Protein AF-A0A917TH63-F1 (afdb_monomer_lite)

pLDDT: mean 93.44, std 9.26, range [43.22, 98.5]

Sequence (108 aa):
MTQLGSPHTRTDMEHLGFHVCVNDLEEELIHALGTTRVEALLDSQGDLRSFRSFQSQPAWRGREPEAQMWRFLRSSSHRNLRYARLLVEAAVDRNTLPRPLDALLTAV

Secondary structure (DSSP, 8-state):
--------SHHHHHHTT----SS-HHHHHHHHH-HHHHHHHHHHTT-HHHHHHHHHSTTTTTS-HHHHHHHHHTTSHHHHHHHHHHHHHHHHHTT---HHHHHHHH--

Radius of gyration: 16.37 Å; chains: 1; bounding box: 44×28×36 Å

Structure (mmCIF, N/CA/C/O backbone):
data_AF-A0A917TH63-F1
#
_entry.id   AF-A0A917TH63-F1
#
loop_
_atom_site.group_PDB
_atom_site.id
_atom_site.type_symbol
_atom_site.label_atom_id
_atom_site.label_alt_id
_atom_site.label_comp_id
_atom_site.label_asym_id
_atom_site.label_entity_id
_atom_site.label_seq_id
_atom_site.pdbx_PDB_ins_code
_atom_site.Cartn_x
_atom_site.Cartn_y
_atom_site.Cartn_z
_atom_site.occupancy
_atom_site.B_iso_or_equiv
_atom_site.auth_seq_id
_atom_site.auth_comp_id
_atom_site.auth_asym_id
_atom_site.auth_atom_id
_atom_site.pdbx_PDB_model_num
ATOM 1 N N . MET A 1 1 ? 31.815 -8.387 -19.961 1.00 43.22 1 MET A N 1
ATOM 2 C CA . MET A 1 1 ? 30.824 -7.949 -18.957 1.00 43.22 1 MET A CA 1
ATOM 3 C C . MET A 1 1 ? 30.206 -6.673 -19.480 1.00 43.22 1 MET A C 1
ATOM 5 O O . MET A 1 1 ? 30.887 -5.657 -19.508 1.00 43.22 1 MET A O 1
ATOM 9 N N . THR A 1 2 ? 28.992 -6.758 -20.020 1.00 51.94 2 THR A N 1
ATOM 10 C CA . THR A 1 2 ? 28.268 -5.608 -20.568 1.00 51.94 2 THR A CA 1
ATOM 11 C C . THR A 1 2 ? 28.098 -4.591 -19.451 1.00 51.94 2 THR A C 1
ATOM 13 O O . THR A 1 2 ? 27.516 -4.906 -18.415 1.00 51.94 2 THR A O 1
ATOM 16 N N . GLN A 1 3 ? 28.683 -3.409 -19.622 1.00 58.09 3 GLN A N 1
ATOM 17 C CA . GLN A 1 3 ? 28.445 -2.283 -18.738 1.00 58.09 3 GLN A CA 1
ATOM 18 C C . GLN A 1 3 ? 26.944 -2.002 -18.851 1.00 58.09 3 GLN A C 1
ATOM 20 O O . GLN A 1 3 ? 26.493 -1.541 -19.897 1.00 58.09 3 GLN A O 1
ATOM 25 N N . LEU A 1 4 ? 26.157 -2.383 -17.840 1.00 63.47 4 LEU A N 1
ATOM 26 C CA . LEU A 1 4 ? 24.791 -1.888 -17.700 1.00 63.47 4 LEU A CA 1
ATOM 27 C C . LEU A 1 4 ? 24.969 -0.369 -17.668 1.00 63.47 4 LEU A C 1
ATOM 29 O O . LEU A 1 4 ? 25.535 0.153 -16.706 1.00 63.47 4 LEU A O 1
ATOM 33 N N . GLY A 1 5 ? 24.684 0.306 -18.787 1.00 66.69 5 GLY A N 1
ATOM 34 C CA . GLY A 1 5 ? 24.871 1.751 -18.903 1.00 66.69 5 GLY A CA 1
ATOM 35 C C . GLY A 1 5 ? 24.185 2.429 -17.726 1.00 66.69 5 GLY A C 1
ATOM 36 O O . GLY A 1 5 ? 23.197 1.898 -17.238 1.00 66.69 5 GLY A O 1
ATOM 37 N N . SER A 1 6 ? 24.717 3.542 -17.225 1.00 78.19 6 SER A N 1
ATOM 38 C CA . SER A 1 6 ? 24.136 4.237 -16.072 1.00 78.19 6 SER A CA 1
ATOM 39 C C . SER A 1 6 ? 22.702 4.666 -16.405 1.00 78.19 6 SER A C 1
ATOM 41 O O . SER A 1 6 ? 22.543 5.621 -17.166 1.00 78.19 6 SER A O 1
ATOM 43 N N . PRO A 1 7 ? 21.653 3.980 -15.906 1.00 83.94 7 PRO A N 1
ATOM 44 C CA . PRO A 1 7 ? 20.296 4.353 -16.256 1.00 83.94 7 PRO A CA 1
ATOM 45 C C . PRO A 1 7 ? 19.961 5.654 -15.525 1.00 83.94 7 PRO A C 1
ATOM 47 O O . PRO A 1 7 ? 20.248 5.798 -14.334 1.00 83.94 7 PRO A O 1
ATOM 50 N N . HIS A 1 8 ? 19.375 6.613 -16.236 1.00 87.50 8 HIS A N 1
ATOM 51 C CA . HIS A 1 8 ? 19.034 7.922 -15.673 1.00 87.50 8 HIS A CA 1
ATOM 52 C C . HIS A 1 8 ? 17.524 8.096 -15.495 1.00 87.50 8 HIS A C 1
ATOM 54 O O . HIS A 1 8 ? 17.085 8.973 -14.751 1.00 87.50 8 HIS A O 1
ATOM 60 N N . THR A 1 9 ? 16.729 7.244 -16.145 1.00 89.31 9 THR A N 1
ATOM 61 C CA . THR A 1 9 ? 15.268 7.247 -16.078 1.00 89.31 9 THR A CA 1
ATOM 62 C C . THR A 1 9 ? 14.711 5.863 -15.737 1.00 89.31 9 THR A C 1
ATOM 64 O O . THR A 1 9 ? 15.376 4.843 -15.921 1.00 89.31 9 THR A O 1
ATOM 67 N N . ARG A 1 10 ? 13.452 5.809 -15.274 1.00 87.88 10 ARG A N 1
ATOM 68 C CA . ARG A 1 10 ? 12.733 4.533 -15.087 1.00 87.88 10 ARG A CA 1
ATOM 69 C C . ARG A 1 10 ? 12.611 3.759 -16.400 1.00 87.88 10 ARG A C 1
ATOM 71 O O . ARG A 1 10 ? 12.772 2.548 -16.394 1.00 87.88 10 ARG A O 1
ATOM 78 N N . THR A 1 11 ? 12.417 4.456 -17.517 1.00 88.06 11 THR A N 1
ATOM 79 C CA . THR A 1 11 ? 12.391 3.850 -18.853 1.00 88.06 11 THR A CA 1
ATOM 80 C C . THR A 1 11 ? 13.718 3.165 -19.195 1.00 88.06 11 THR A C 1
ATOM 82 O O . THR A 1 11 ? 13.712 2.057 -19.722 1.00 88.06 11 THR A O 1
ATOM 85 N N . ASP A 1 12 ? 14.862 3.768 -18.851 1.00 90.88 12 ASP A N 1
ATOM 86 C CA . ASP A 1 12 ? 16.175 3.136 -19.064 1.00 90.88 12 ASP A CA 1
ATOM 87 C C . ASP A 1 12 ? 16.323 1.863 -18.224 1.00 90.88 12 ASP A C 1
ATOM 89 O O . ASP A 1 12 ? 16.831 0.856 -18.708 1.00 90.88 12 ASP A O 1
ATOM 93 N N . MET A 1 13 ? 15.855 1.897 -16.972 1.00 90.69 13 MET A N 1
ATOM 94 C CA . MET A 1 13 ? 15.853 0.726 -16.091 1.00 90.69 13 MET A CA 1
ATOM 95 C C . MET A 1 13 ? 14.956 -0.390 -16.642 1.00 90.69 13 MET A C 1
ATOM 97 O O . MET A 1 13 ? 15.371 -1.547 -16.650 1.00 90.69 13 MET A O 1
ATOM 101 N N . GLU A 1 14 ? 13.781 -0.046 -17.173 1.00 89.50 14 GLU A N 1
ATOM 102 C CA . GLU A 1 14 ? 12.844 -1.004 -17.770 1.00 89.50 14 GLU A CA 1
ATOM 103 C C . GLU A 1 14 ? 13.440 -1.705 -18.997 1.00 89.50 14 GLU A C 1
ATOM 105 O O . GLU A 1 14 ? 13.314 -2.921 -19.118 1.00 89.50 14 GLU A O 1
ATOM 110 N N . HIS A 1 15 ? 14.173 -0.989 -19.859 1.00 88.12 15 HIS A N 1
ATOM 111 C CA . HIS A 1 15 ? 14.901 -1.600 -20.983 1.00 88.12 15 HIS A CA 1
ATOM 112 C C . HIS A 1 15 ? 16.001 -2.580 -20.545 1.00 88.12 15 HIS A C 1
ATOM 114 O O . HIS A 1 15 ? 16.396 -3.451 -21.318 1.00 88.12 15 HIS A O 1
ATOM 120 N N . LEU A 1 16 ? 16.501 -2.443 -19.315 1.00 90.00 16 LEU A N 1
ATOM 121 C CA . LEU A 1 16 ? 17.474 -3.351 -18.708 1.00 90.00 16 LEU A CA 1
ATOM 122 C C . LEU A 1 16 ? 16.811 -4.492 -17.912 1.00 90.00 16 LEU A C 1
ATOM 124 O O . LEU A 1 16 ? 17.521 -5.273 -17.282 1.00 90.00 16 LEU A O 1
ATOM 128 N N . GLY A 1 17 ? 15.476 -4.593 -17.924 1.00 89.44 17 GLY A N 1
ATOM 129 C CA . GLY A 1 17 ? 14.713 -5.598 -17.175 1.00 89.44 17 GLY A CA 1
ATOM 130 C C . GLY A 1 17 ? 14.497 -5.258 -15.695 1.00 89.44 17 GLY A C 1
ATOM 131 O O . GLY A 1 17 ? 14.079 -6.115 -14.920 1.00 89.44 17 GLY A O 1
ATOM 132 N N . PHE A 1 18 ? 14.784 -4.022 -15.274 1.00 91.44 18 PHE A N 1
ATOM 133 C CA . PHE A 1 18 ? 14.511 -3.551 -13.918 1.00 91.44 18 PHE A CA 1
ATOM 134 C C . PHE A 1 18 ? 13.204 -2.757 -13.876 1.00 91.44 18 PHE A C 1
ATOM 136 O O . PHE A 1 18 ? 13.087 -1.685 -14.468 1.00 91.44 18 PHE A O 1
ATOM 143 N N . HIS A 1 19 ? 12.237 -3.245 -13.104 1.00 93.38 19 HIS A N 1
ATOM 144 C CA . HIS A 1 19 ? 10.943 -2.593 -12.912 1.00 93.38 19 HIS A CA 1
ATOM 145 C C . HIS A 1 19 ? 10.864 -1.966 -11.519 1.00 93.38 19 HIS A C 1
ATOM 147 O O . HIS A 1 19 ? 11.162 -2.614 -10.516 1.00 93.38 19 HIS A O 1
ATOM 153 N N . VAL A 1 20 ? 10.490 -0.687 -11.450 1.00 93.25 20 VAL A N 1
ATOM 154 C CA . VAL A 1 20 ? 10.649 0.135 -10.240 1.00 93.25 20 VAL A CA 1
ATOM 155 C C . VAL A 1 20 ? 9.293 0.650 -9.765 1.00 93.25 20 VAL A C 1
ATOM 157 O O . VAL A 1 20 ? 8.547 1.235 -10.549 1.00 93.25 20 VAL A O 1
ATOM 160 N N . CYS A 1 21 ? 8.996 0.454 -8.478 1.00 94.88 21 CYS A N 1
ATOM 161 C CA . CYS A 1 21 ? 7.823 1.034 -7.815 1.00 94.88 21 CYS A CA 1
ATOM 162 C C . CYS A 1 21 ?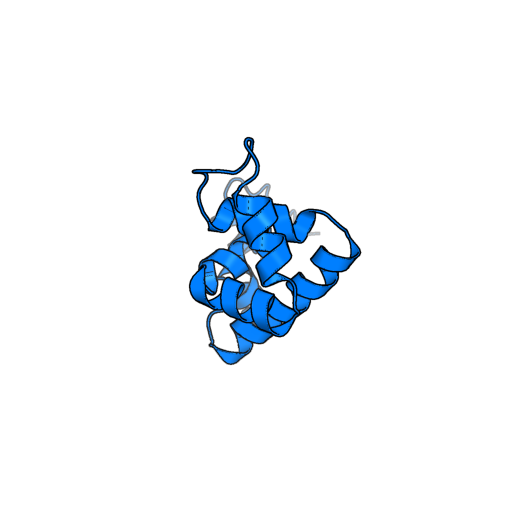 7.989 2.552 -7.632 1.00 94.88 21 CYS A C 1
ATOM 164 O O . CYS A 1 21 ? 9.110 3.070 -7.625 1.00 94.88 21 CYS A O 1
ATOM 166 N N . VAL A 1 22 ? 6.887 3.282 -7.453 1.00 92.44 22 VAL A N 1
ATOM 167 C CA . VAL A 1 22 ? 6.939 4.709 -7.121 1.00 92.44 22 VAL A CA 1
ATOM 168 C C . VAL A 1 22 ? 7.587 4.918 -5.753 1.00 92.44 22 VAL A C 1
ATOM 170 O O . VAL A 1 22 ? 8.638 5.560 -5.710 1.00 92.44 22 VAL A O 1
ATOM 173 N N . ASN A 1 23 ? 7.016 4.343 -4.687 1.00 93.38 23 ASN A N 1
ATOM 174 C CA . ASN A 1 23 ? 7.645 4.289 -3.362 1.00 93.38 23 ASN A CA 1
ATOM 175 C C . ASN A 1 23 ? 8.003 2.850 -2.963 1.00 93.38 23 ASN A C 1
ATOM 177 O O . ASN A 1 23 ? 9.176 2.549 -2.751 1.00 93.38 23 ASN A O 1
ATOM 181 N N . ASP A 1 24 ? 7.015 1.958 -2.880 1.00 95.38 24 ASP A N 1
ATOM 182 C CA . ASP A 1 24 ? 7.192 0.531 -2.591 1.00 95.38 24 ASP A CA 1
ATOM 183 C C . ASP A 1 24 ? 6.036 -0.306 -3.164 1.00 95.38 24 ASP A C 1
ATOM 185 O O . ASP A 1 24 ? 5.078 0.233 -3.718 1.00 95.38 24 ASP A O 1
ATOM 189 N N . LEU A 1 25 ? 6.157 -1.634 -3.086 1.00 95.12 25 LEU A N 1
ATOM 190 C CA . LEU A 1 25 ? 5.177 -2.548 -3.670 1.00 95.12 25 LEU A CA 1
ATOM 191 C C . LEU A 1 25 ? 3.831 -2.482 -2.937 1.00 95.12 25 LEU A C 1
ATOM 193 O O . LEU A 1 25 ? 2.781 -2.588 -3.565 1.00 95.12 25 LEU A O 1
ATOM 197 N N . GLU A 1 26 ? 3.841 -2.322 -1.615 1.00 97.00 26 GLU A N 1
ATOM 198 C CA . GLU A 1 26 ? 2.623 -2.247 -0.816 1.00 97.00 26 GLU A CA 1
ATOM 199 C C . GLU A 1 26 ? 1.773 -1.023 -1.178 1.00 97.00 26 GLU A C 1
ATOM 201 O O . GLU A 1 26 ? 0.551 -1.144 -1.265 1.00 97.00 26 GLU A O 1
ATOM 206 N N . GLU A 1 27 ? 2.387 0.136 -1.427 1.00 97.38 27 GLU A N 1
ATOM 207 C CA . GLU A 1 27 ? 1.667 1.316 -1.914 1.00 97.38 27 GLU A CA 1
ATOM 208 C C . GLU A 1 27 ? 1.074 1.095 -3.312 1.00 97.38 27 GLU A C 1
ATOM 210 O O . GLU A 1 27 ? -0.109 1.366 -3.523 1.00 97.38 27 GLU A O 1
ATOM 215 N N . GLU A 1 28 ? 1.856 0.541 -4.243 1.00 97.88 28 GLU A N 1
ATOM 216 C CA . GLU A 1 28 ? 1.391 0.211 -5.598 1.00 97.88 28 GLU A CA 1
ATOM 217 C C . GLU A 1 28 ? 0.177 -0.733 -5.561 1.00 97.88 28 GLU A C 1
ATOM 219 O O . GLU A 1 28 ? -0.800 -0.546 -6.288 1.00 97.88 28 GLU A O 1
ATOM 224 N N . LEU A 1 29 ? 0.199 -1.727 -4.667 1.00 98.12 29 LEU A N 1
ATOM 225 C CA . LEU A 1 29 ? -0.908 -2.662 -4.472 1.00 98.12 29 LEU A CA 1
ATOM 226 C C . LEU A 1 29 ? -2.140 -1.998 -3.846 1.00 98.12 29 LEU A C 1
ATOM 228 O O . LEU A 1 29 ? -3.262 -2.300 -4.255 1.00 98.12 29 LEU A O 1
ATOM 232 N N . ILE A 1 30 ? -1.963 -1.101 -2.869 1.00 98.06 30 ILE A N 1
ATOM 233 C CA . ILE A 1 30 ? -3.074 -0.329 -2.292 1.00 98.06 30 ILE A CA 1
ATOM 234 C C . ILE A 1 30 ? -3.746 0.510 -3.380 1.00 98.06 30 ILE A C 1
ATOM 236 O O . ILE A 1 30 ? -4.975 0.513 -3.462 1.00 98.06 30 ILE A O 1
ATOM 240 N N . HIS A 1 31 ? -2.956 1.170 -4.229 1.00 97.31 31 HIS A N 1
ATOM 241 C CA . HIS A 1 31 ? -3.473 1.983 -5.323 1.00 97.31 31 HIS A CA 1
ATOM 242 C C . HIS A 1 31 ? -4.211 1.133 -6.367 1.00 97.31 31 HIS A C 1
ATOM 244 O O . HIS A 1 31 ? -5.333 1.456 -6.754 1.00 97.31 31 HIS A O 1
ATOM 250 N N . ALA A 1 32 ? -3.633 -0.002 -6.772 1.00 97.31 32 ALA A N 1
ATOM 251 C CA . ALA A 1 32 ? -4.233 -0.886 -7.769 1.00 97.31 32 ALA A CA 1
ATOM 252 C C . ALA A 1 32 ? -5.543 -1.544 -7.291 1.00 97.31 32 ALA A C 1
ATOM 254 O O . ALA A 1 32 ? -6.476 -1.729 -8.074 1.00 97.31 32 ALA A O 1
ATOM 255 N N . LEU A 1 33 ? -5.635 -1.889 -6.003 1.00 97.88 33 LEU A N 1
ATOM 256 C CA . LEU A 1 33 ? -6.838 -2.479 -5.405 1.00 97.88 33 LEU A CA 1
ATOM 257 C C . LEU A 1 33 ? -7.902 -1.440 -5.039 1.00 97.88 33 LEU A C 1
ATOM 259 O O . LEU A 1 33 ? -9.098 -1.756 -5.015 1.00 97.88 33 LEU A O 1
ATOM 263 N N . GLY A 1 34 ? -7.466 -0.223 -4.722 1.00 97.69 34 GLY A N 1
ATOM 264 C CA . GLY A 1 34 ? -8.297 0.847 -4.201 1.00 97.69 34 GLY A CA 1
ATOM 265 C C . GLY A 1 34 ? -8.709 0.648 -2.739 1.00 97.69 34 GLY A C 1
ATOM 266 O O . GLY A 1 34 ? -8.800 -0.459 -2.196 1.00 97.69 34 GLY A O 1
ATOM 267 N N . THR A 1 35 ? -9.033 1.767 -2.098 1.00 97.75 35 THR A N 1
ATOM 268 C CA . THR A 1 35 ? -9.326 1.862 -0.660 1.00 97.75 35 THR A CA 1
ATOM 269 C C . THR A 1 35 ? -10.435 0.915 -0.202 1.00 97.75 35 THR A C 1
ATOM 271 O O . THR A 1 35 ? -10.262 0.189 0.773 1.00 97.75 35 THR A O 1
ATOM 274 N N . THR A 1 36 ? -11.553 0.837 -0.929 1.00 97.62 36 THR A N 1
ATOM 275 C CA . THR A 1 36 ? -12.691 -0.030 -0.579 1.00 97.62 36 THR A CA 1
ATOM 276 C C . THR A 1 36 ? -12.294 -1.502 -0.455 1.00 97.62 36 THR A C 1
ATOM 278 O O . THR A 1 36 ? -12.772 -2.206 0.435 1.00 97.62 36 THR A O 1
ATOM 281 N N . ARG A 1 37 ? -11.412 -1.991 -1.334 1.00 97.81 37 ARG A N 1
ATOM 282 C CA . ARG A 1 37 ? -10.982 -3.393 -1.310 1.00 97.81 37 ARG A CA 1
ATOM 283 C C . ARG A 1 37 ? -10.033 -3.658 -0.154 1.00 97.81 37 ARG A C 1
ATOM 285 O O . ARG A 1 37 ? -10.169 -4.680 0.516 1.00 97.81 37 ARG A O 1
ATOM 292 N N . VAL A 1 38 ? -9.111 -2.734 0.094 1.00 98.31 38 VAL A N 1
ATOM 293 C CA . VAL A 1 38 ? -8.193 -2.825 1.230 1.00 98.31 38 VAL A CA 1
ATOM 294 C C . VAL A 1 38 ? -8.975 -2.788 2.547 1.00 98.31 38 VAL A C 1
ATOM 296 O O . VAL A 1 38 ? -8.687 -3.579 3.437 1.00 98.31 38 VAL A O 1
ATOM 299 N N . GLU A 1 39 ? -10.029 -1.977 2.662 1.00 98.44 39 GLU A N 1
ATOM 300 C CA . GLU A 1 39 ? -10.919 -1.994 3.834 1.00 98.44 39 GLU A CA 1
ATOM 301 C C . GLU A 1 39 ? -11.643 -3.330 4.020 1.00 98.44 39 GLU A C 1
ATOM 303 O O . GLU A 1 39 ? -11.720 -3.819 5.145 1.00 98.44 39 GLU A O 1
ATOM 308 N N . ALA A 1 40 ? -12.116 -3.957 2.939 1.00 98.31 40 ALA A N 1
ATOM 309 C CA . ALA A 1 40 ? -12.715 -5.291 3.010 1.00 98.31 40 ALA A CA 1
ATOM 310 C C . ALA A 1 40 ? -11.700 -6.361 3.458 1.00 98.31 40 ALA A C 1
ATOM 312 O O . ALA A 1 40 ? -12.044 -7.256 4.231 1.00 98.31 40 ALA A O 1
ATOM 313 N N . LEU A 1 41 ? -10.437 -6.254 3.027 1.00 98.12 41 LEU A N 1
ATOM 314 C CA . LEU A 1 41 ? -9.362 -7.115 3.527 1.00 98.12 41 LEU A CA 1
ATOM 315 C C . LEU A 1 41 ? -9.126 -6.881 5.021 1.00 98.12 41 LEU A C 1
ATOM 317 O O . LEU A 1 41 ? -9.107 -7.846 5.781 1.00 98.12 41 LEU A O 1
ATOM 321 N N . LEU A 1 42 ? -9.018 -5.621 5.455 1.00 98.25 42 LEU A N 1
ATOM 322 C CA . LEU A 1 42 ? -8.880 -5.271 6.872 1.00 98.25 42 LEU A CA 1
ATOM 323 C C . LEU A 1 42 ? -10.025 -5.849 7.715 1.00 98.25 42 LEU A C 1
ATOM 325 O O . LEU A 1 42 ? -9.783 -6.342 8.815 1.00 98.25 42 LEU A O 1
ATOM 329 N N . ASP A 1 43 ? -11.258 -5.814 7.208 1.00 98.50 43 ASP A N 1
ATOM 330 C CA . ASP A 1 43 ? -12.426 -6.382 7.886 1.00 98.50 43 ASP A CA 1
ATOM 331 C C . ASP A 1 43 ? -12.326 -7.906 8.003 1.00 98.50 43 ASP A C 1
ATOM 333 O O . ASP A 1 43 ? -12.437 -8.453 9.099 1.00 98.50 43 ASP A O 1
ATOM 337 N N . SER A 1 44 ? -11.980 -8.587 6.903 1.00 98.00 44 SER A N 1
ATOM 338 C CA . SER A 1 44 ? -11.800 -10.047 6.879 1.00 98.00 44 SER A CA 1
ATOM 339 C C . SER A 1 44 ? -10.719 -10.549 7.845 1.00 98.00 44 SER A C 1
ATOM 341 O O . SER A 1 44 ? -10.789 -11.678 8.325 1.00 98.00 44 SER A O 1
ATOM 343 N N . GLN A 1 45 ? -9.721 -9.711 8.143 1.00 97.62 45 GLN A N 1
ATOM 344 C CA . GLN A 1 45 ? -8.627 -10.017 9.067 1.00 97.62 45 GLN A CA 1
ATOM 345 C C . GLN A 1 45 ? -8.889 -9.523 10.500 1.00 97.62 45 GLN A C 1
ATOM 347 O O . GLN A 1 45 ? -8.030 -9.683 11.367 1.00 97.62 45 GLN A O 1
ATOM 352 N N . GLY A 1 46 ? -10.045 -8.902 10.763 1.00 97.75 46 GLY A N 1
ATOM 353 C CA . GLY A 1 46 ? -10.403 -8.351 12.074 1.00 97.75 46 GLY A CA 1
ATOM 354 C C . GLY A 1 46 ? -9.672 -7.056 12.453 1.00 97.75 46 GLY A C 1
ATOM 355 O O . GLY A 1 46 ? -9.740 -6.619 13.602 1.00 97.75 46 GLY A O 1
ATOM 356 N N . ASP A 1 47 ? -8.990 -6.411 11.507 1.00 97.94 47 ASP A N 1
ATOM 357 C CA . ASP A 1 47 ? -8.197 -5.201 11.739 1.00 97.94 47 ASP A CA 1
ATOM 358 C C . ASP A 1 47 ? -8.954 -3.901 11.438 1.00 97.94 47 ASP A C 1
ATOM 360 O O . ASP A 1 47 ? -8.457 -2.825 11.783 1.00 97.94 47 ASP A O 1
ATOM 364 N N . LEU A 1 48 ? -10.145 -3.954 10.825 1.00 98.12 48 LEU A N 1
ATOM 365 C CA . LEU A 1 48 ? -10.870 -2.746 10.405 1.00 98.12 48 LEU A CA 1
ATOM 366 C C . LEU A 1 48 ? -11.118 -1.781 11.571 1.00 98.12 48 LEU A C 1
ATOM 368 O O . LEU A 1 48 ? -10.890 -0.579 11.436 1.00 98.12 48 LEU A O 1
ATOM 372 N N . ARG A 1 49 ? -11.511 -2.285 12.749 1.00 98.19 49 ARG A N 1
ATOM 373 C CA . ARG A 1 49 ? -11.698 -1.445 13.946 1.00 98.19 49 ARG A CA 1
ATOM 374 C C . ARG A 1 49 ? -10.404 -0.724 14.332 1.00 98.19 49 ARG A C 1
ATOM 376 O O . ARG A 1 49 ? -10.423 0.482 14.566 1.00 98.19 49 ARG A O 1
ATOM 383 N N . SER A 1 50 ? -9.290 -1.452 14.364 1.00 97.75 50 SER A N 1
ATOM 384 C CA . SER A 1 50 ? -7.967 -0.902 14.672 1.00 97.75 50 SER A CA 1
ATOM 385 C C . SER A 1 50 ? -7.543 0.147 13.646 1.00 97.75 50 SER A C 1
ATOM 387 O O . SER A 1 50 ? -6.989 1.184 14.016 1.00 97.75 50 SER A O 1
ATOM 389 N N . PHE A 1 51 ? -7.854 -0.080 12.368 1.00 98.12 51 PHE A N 1
ATOM 390 C CA . PHE A 1 51 ? -7.625 0.898 11.313 1.00 98.12 51 PHE A CA 1
ATOM 391 C C . PHE A 1 51 ? -8.474 2.161 11.512 1.00 98.12 51 PHE A C 1
ATOM 393 O O . PHE A 1 51 ? -7.924 3.257 11.492 1.00 98.12 51 PHE A O 1
ATOM 400 N N . ARG A 1 52 ? -9.775 2.052 11.820 1.00 98.06 52 ARG A N 1
ATOM 401 C CA . ARG A 1 52 ? -10.621 3.230 12.110 1.00 98.06 52 ARG A CA 1
ATOM 402 C C . ARG A 1 52 ? -10.106 4.035 13.303 1.00 98.06 52 ARG A C 1
ATOM 404 O O . ARG A 1 52 ? -10.057 5.265 13.245 1.00 98.06 52 ARG A O 1
ATOM 411 N N . SER A 1 53 ? -9.658 3.361 14.364 1.00 98.06 53 SER A N 1
ATOM 412 C CA . SER A 1 53 ? -8.998 4.030 15.491 1.00 98.06 53 SER A CA 1
ATOM 413 C C . SER A 1 53 ? -7.733 4.762 15.046 1.00 98.06 53 SER A C 1
ATOM 415 O O . SER A 1 53 ? -7.541 5.914 15.429 1.00 98.06 53 SER A O 1
ATOM 417 N N . PHE A 1 54 ? -6.907 4.145 14.199 1.00 97.94 54 PHE A N 1
ATOM 418 C CA . PHE A 1 54 ? -5.725 4.778 13.618 1.00 97.94 54 PHE A CA 1
ATOM 419 C C . PHE A 1 54 ? -6.071 6.021 12.778 1.00 97.94 54 PHE A C 1
ATOM 421 O O . PHE A 1 54 ? -5.485 7.078 13.001 1.00 97.94 54 PHE A O 1
ATOM 428 N N . GLN A 1 55 ? -7.072 5.948 11.895 1.00 97.62 55 GLN A N 1
ATOM 429 C CA . GLN A 1 55 ? -7.522 7.086 11.078 1.00 97.62 55 GLN A CA 1
ATOM 430 C C . GLN A 1 55 ? -8.002 8.273 11.927 1.00 97.62 55 GLN A C 1
ATOM 432 O O . GLN A 1 55 ? -7.838 9.431 11.545 1.00 97.62 55 GLN A O 1
ATOM 437 N N . SER A 1 56 ? -8.584 8.000 13.098 1.00 97.31 56 SER A N 1
ATOM 438 C CA . SER A 1 56 ? -9.060 9.041 14.015 1.00 97.31 56 SER A CA 1
ATOM 439 C C . SER A 1 56 ? -7.935 9.786 14.747 1.00 97.31 56 SER A C 1
ATOM 441 O O . SER A 1 56 ? -8.183 10.867 15.298 1.00 97.31 56 SER A O 1
ATOM 443 N N . GLN A 1 57 ? -6.707 9.252 14.752 1.00 97.81 57 GLN A N 1
ATOM 444 C CA . GLN A 1 57 ? -5.578 9.842 15.473 1.00 97.81 57 GLN A CA 1
ATOM 445 C C . GLN A 1 57 ? -5.232 11.232 14.918 1.00 97.81 57 GLN A C 1
ATOM 447 O O . GLN A 1 57 ? -5.253 11.419 13.700 1.00 97.81 57 GLN A O 1
ATOM 452 N N . PRO A 1 58 ? -4.855 12.207 15.769 1.00 97.88 58 PRO A N 1
ATOM 453 C CA . PRO A 1 58 ? -4.617 13.587 15.335 1.00 97.88 58 PRO A CA 1
ATOM 454 C C . PRO A 1 58 ? -3.618 13.745 14.180 1.00 97.88 58 PRO A C 1
ATOM 456 O O . PRO A 1 58 ? -3.822 14.587 13.317 1.00 97.88 58 PRO A O 1
ATOM 459 N N . ALA A 1 59 ? -2.567 12.920 14.129 1.00 96.94 59 ALA A N 1
ATOM 460 C CA . ALA A 1 59 ? -1.553 12.990 13.072 1.00 96.94 59 ALA A CA 1
ATOM 461 C C . ALA A 1 59 ? -2.047 12.486 11.699 1.00 96.94 59 ALA A C 1
ATOM 463 O O . ALA A 1 59 ? -1.467 12.834 10.666 1.00 96.94 59 ALA A O 1
ATOM 464 N N . TRP A 1 60 ? -3.098 11.661 11.696 1.00 97.56 60 TRP A N 1
ATOM 465 C CA . TRP A 1 60 ? -3.578 10.932 10.521 1.00 97.56 60 TRP A CA 1
ATOM 466 C C . TRP A 1 60 ? -4.945 11.394 10.037 1.00 97.56 60 TRP A C 1
ATOM 468 O O . TRP A 1 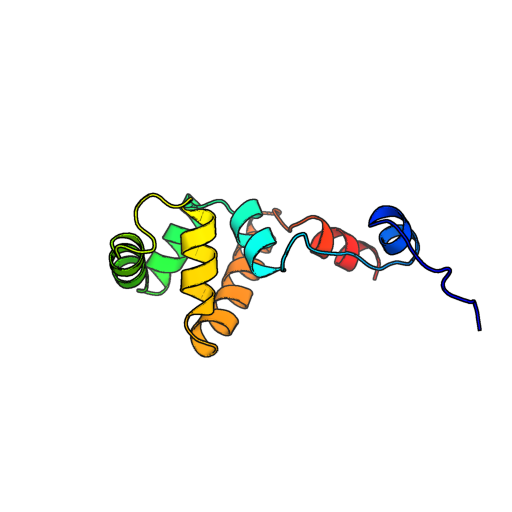60 ? -5.226 11.283 8.846 1.00 97.56 60 TRP A O 1
ATOM 478 N N . ARG A 1 61 ? -5.779 11.952 10.915 1.00 96.94 61 ARG A N 1
ATOM 479 C CA . ARG A 1 61 ? -7.108 12.452 10.560 1.00 96.94 61 ARG A CA 1
ATOM 480 C C . ARG A 1 61 ? -7.025 13.473 9.422 1.00 96.94 61 ARG A C 1
ATOM 482 O O . ARG A 1 61 ? -6.256 14.425 9.497 1.00 96.94 61 ARG A O 1
ATOM 489 N N . GLY A 1 62 ? -7.829 13.272 8.378 1.00 96.00 62 GLY A N 1
ATOM 490 C CA . GLY A 1 62 ? -7.876 14.151 7.202 1.00 96.00 62 GLY A CA 1
ATOM 491 C C . GLY A 1 62 ? 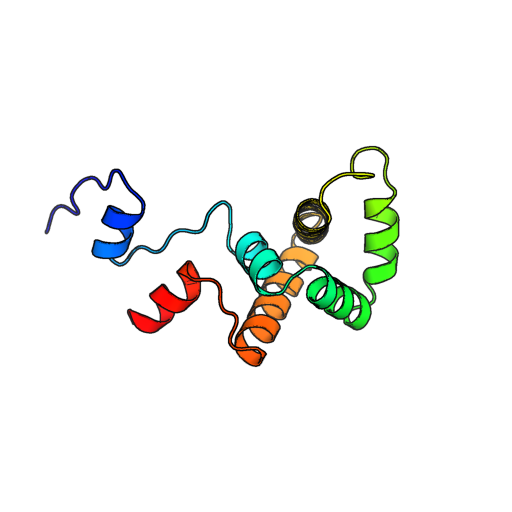-6.753 13.943 6.179 1.00 96.00 62 GLY A C 1
ATOM 492 O O . GLY A 1 62 ? -6.742 14.628 5.165 1.00 96.00 62 GLY A O 1
ATOM 493 N N . ARG A 1 63 ? -5.816 13.013 6.415 1.00 97.38 63 ARG A N 1
ATOM 494 C CA . ARG A 1 63 ? -4.889 12.536 5.374 1.00 97.38 63 ARG A CA 1
ATOM 495 C C . ARG A 1 63 ? -5.623 11.656 4.362 1.00 97.38 63 ARG A C 1
ATOM 497 O O . ARG A 1 63 ? -6.660 11.079 4.691 1.00 97.38 63 ARG A O 1
ATOM 504 N N . GLU A 1 64 ? -5.027 11.501 3.184 1.00 97.12 64 GLU A N 1
ATOM 505 C CA . GLU A 1 64 ? -5.529 10.587 2.160 1.00 97.12 64 GLU A CA 1
ATOM 506 C C . GLU A 1 64 ? -5.677 9.156 2.708 1.00 97.12 64 GLU A C 1
ATOM 508 O O . GLU A 1 64 ? -4.773 8.675 3.410 1.00 97.12 64 GLU A O 1
ATOM 513 N N . PRO A 1 65 ? -6.788 8.454 2.410 1.00 96.62 65 PRO A N 1
ATOM 514 C CA . PRO A 1 65 ? -7.026 7.115 2.941 1.00 96.62 65 PRO A CA 1
ATOM 515 C C . PRO A 1 65 ? -5.928 6.113 2.569 1.00 96.62 65 PRO A C 1
ATOM 517 O O . PRO A 1 65 ? -5.543 5.299 3.405 1.00 96.62 65 PRO A O 1
ATOM 520 N N . GLU A 1 66 ? -5.374 6.202 1.359 1.00 97.06 66 GLU A N 1
ATOM 521 C CA . GLU A 1 66 ? -4.292 5.324 0.888 1.00 97.06 66 GLU A CA 1
ATOM 522 C C . GLU A 1 66 ? -3.020 5.501 1.729 1.00 97.06 66 GLU A C 1
ATOM 524 O O . GLU A 1 66 ? -2.441 4.523 2.202 1.00 97.06 66 GLU A O 1
ATOM 529 N N . ALA A 1 67 ? -2.646 6.747 2.041 1.00 97.38 67 ALA A N 1
ATOM 530 C CA . ALA A 1 67 ? -1.508 7.042 2.911 1.00 97.38 67 ALA A CA 1
ATOM 531 C C . ALA A 1 67 ? -1.729 6.534 4.348 1.00 97.38 67 ALA A C 1
ATOM 533 O O . ALA A 1 67 ? -0.800 6.041 4.998 1.00 97.38 67 ALA A O 1
ATOM 534 N N . GLN A 1 68 ? -2.965 6.625 4.856 1.00 98.19 68 GLN A N 1
ATOM 535 C CA . GLN A 1 68 ? -3.327 6.047 6.152 1.00 98.19 68 GLN A CA 1
ATOM 536 C C . GLN A 1 68 ? -3.217 4.517 6.132 1.00 98.19 68 GLN A C 1
ATOM 538 O O . GLN A 1 68 ? -2.678 3.944 7.081 1.00 98.19 68 GLN A O 1
ATOM 543 N N . MET A 1 69 ? -3.699 3.855 5.074 1.00 98.25 69 MET A N 1
ATOM 544 C CA . MET A 1 69 ? -3.603 2.401 4.903 1.00 98.25 69 MET A CA 1
ATOM 545 C C . MET A 1 69 ? -2.146 1.964 4.866 1.00 98.25 69 MET A C 1
ATOM 547 O O . MET A 1 69 ? -1.735 1.161 5.701 1.00 98.25 69 MET A O 1
ATOM 551 N N . TRP A 1 70 ? -1.346 2.562 3.985 1.00 97.75 70 TRP A N 1
ATOM 552 C CA . TRP A 1 70 ? 0.074 2.259 3.853 1.00 97.75 70 TRP A CA 1
ATOM 553 C C . TRP A 1 70 ? 0.807 2.386 5.194 1.00 97.75 70 TRP A C 1
ATOM 555 O O . TRP A 1 70 ? 1.486 1.455 5.642 1.00 97.75 70 TRP A O 1
ATOM 565 N N . ARG A 1 71 ? 0.591 3.489 5.927 1.00 97.69 71 ARG A N 1
ATOM 566 C CA . ARG A 1 71 ? 1.201 3.650 7.252 1.00 97.69 71 ARG A CA 1
ATOM 567 C C . ARG A 1 71 ? 0.718 2.598 8.245 1.00 97.69 71 ARG A C 1
ATOM 569 O O . ARG A 1 71 ? 1.537 2.096 9.026 1.00 97.69 71 ARG A O 1
ATOM 576 N N . PHE A 1 72 ? -0.586 2.321 8.272 1.00 97.94 72 PHE A N 1
ATOM 577 C CA . PHE A 1 72 ? -1.182 1.356 9.187 1.00 97.94 72 PHE A CA 1
ATOM 578 C C . PHE A 1 72 ? -0.579 -0.031 8.973 1.00 97.94 72 PHE A C 1
ATOM 580 O O . PHE A 1 72 ? -0.110 -0.631 9.941 1.00 97.94 72 PHE A O 1
ATOM 587 N N . LEU A 1 73 ? -0.486 -0.500 7.726 1.00 96.94 73 LEU A N 1
ATOM 588 C CA . LEU A 1 73 ? 0.122 -1.790 7.394 1.00 96.94 73 LEU A CA 1
ATOM 589 C C . LEU A 1 73 ? 1.570 -1.874 7.891 1.00 96.94 73 LEU A C 1
ATOM 591 O O . LEU A 1 73 ? 1.939 -2.832 8.575 1.00 96.94 73 LEU A O 1
ATOM 595 N N . ARG A 1 74 ? 2.342 -0.799 7.699 1.00 95.56 74 ARG A N 1
ATOM 596 C CA . ARG A 1 74 ? 3.745 -0.692 8.130 1.00 95.56 74 ARG A CA 1
ATOM 597 C C . ARG A 1 74 ? 3.947 -0.390 9.618 1.00 95.56 74 ARG A C 1
ATOM 599 O O .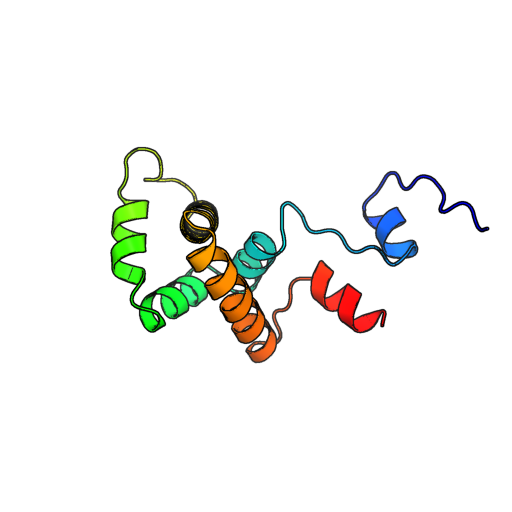 ARG A 1 74 ? 5.077 -0.186 10.059 1.00 95.56 74 ARG A O 1
ATOM 606 N N . SER A 1 75 ? 2.893 -0.340 10.433 1.00 94.56 75 SER A N 1
ATOM 607 C CA . SER A 1 75 ? 3.047 -0.062 11.870 1.00 94.56 75 SER A CA 1
ATOM 608 C C . SER A 1 75 ? 3.521 -1.269 12.697 1.00 94.56 75 SER A C 1
ATOM 610 O O . SER A 1 75 ? 3.819 -1.112 13.877 1.00 94.56 75 SER A O 1
ATOM 612 N N . SER A 1 76 ? 3.653 -2.459 12.096 1.00 94.62 76 SER A N 1
ATOM 613 C CA . SER A 1 76 ? 4.433 -3.576 12.656 1.00 94.62 76 SER A CA 1
ATOM 614 C C . SER A 1 76 ? 4.941 -4.507 11.550 1.00 94.62 76 SER A C 1
ATOM 616 O O . SER A 1 76 ? 4.271 -4.682 10.535 1.00 94.62 76 SER A O 1
ATOM 618 N N . SER A 1 77 ? 6.102 -5.141 11.753 1.00 91.81 77 SER A N 1
ATOM 619 C CA . SER A 1 77 ? 6.690 -6.077 10.778 1.00 91.81 77 SER A CA 1
ATOM 620 C C . SER A 1 77 ? 5.782 -7.277 10.500 1.00 91.81 77 SER A C 1
ATOM 622 O O . SER A 1 77 ? 5.600 -7.658 9.347 1.00 91.81 77 SER A O 1
ATOM 624 N N . HIS A 1 78 ? 5.153 -7.826 11.544 1.00 95.12 78 HIS A N 1
ATOM 625 C CA . HIS A 1 78 ? 4.211 -8.939 11.418 1.00 95.12 78 HIS A CA 1
ATOM 626 C C . HIS A 1 78 ? 2.996 -8.575 10.554 1.00 95.12 78 HIS A C 1
ATOM 628 O O . HIS A 1 78 ? 2.617 -9.336 9.666 1.00 95.12 78 HIS A O 1
ATOM 634 N N . ARG A 1 79 ? 2.403 -7.393 10.777 1.00 95.12 79 ARG A N 1
ATOM 635 C CA . ARG A 1 79 ? 1.276 -6.925 9.963 1.00 95.12 79 ARG A CA 1
ATOM 636 C C . ARG A 1 79 ? 1.717 -6.625 8.535 1.00 95.12 79 ARG A C 1
ATOM 638 O O . ARG A 1 79 ? 0.985 -6.989 7.624 1.00 95.12 79 ARG A O 1
ATOM 645 N N . ASN A 1 80 ? 2.897 -6.034 8.337 1.00 94.50 80 ASN A N 1
ATOM 646 C CA . ASN A 1 80 ? 3.378 -5.738 6.991 1.00 94.50 80 ASN A CA 1
ATOM 647 C C . ASN A 1 80 ? 3.509 -7.015 6.153 1.00 94.50 80 ASN A C 1
ATOM 649 O O . ASN A 1 80 ? 2.917 -7.114 5.086 1.00 94.50 80 ASN A O 1
ATOM 653 N N . LEU A 1 81 ? 4.190 -8.035 6.685 1.00 96.06 81 LEU A N 1
ATOM 654 C CA . LEU A 1 81 ? 4.344 -9.321 5.998 1.00 96.06 81 LEU A CA 1
ATOM 655 C C . LEU A 1 81 ? 2.995 -9.988 5.703 1.00 96.06 81 LEU A C 1
ATOM 657 O O . LEU A 1 81 ? 2.794 -10.514 4.609 1.00 96.06 81 LEU A O 1
ATOM 661 N N . ARG A 1 82 ? 2.054 -9.943 6.658 1.00 96.75 82 ARG A N 1
ATOM 662 C CA . ARG A 1 82 ? 0.706 -10.493 6.464 1.00 96.75 82 ARG A CA 1
ATOM 663 C C . ARG A 1 82 ? -0.026 -9.800 5.316 1.00 96.75 82 ARG A C 1
ATOM 665 O O . ARG A 1 82 ? -0.573 -10.481 4.454 1.00 96.75 82 ARG A O 1
ATOM 672 N N . TYR A 1 83 ? -0.048 -8.470 5.298 1.00 97.81 83 TYR A N 1
ATOM 673 C CA . TYR A 1 83 ? -0.805 -7.740 4.283 1.00 97.81 83 TYR A CA 1
ATOM 674 C C . TYR A 1 83 ? -0.118 -7.673 2.930 1.00 97.81 83 TYR A C 1
ATOM 676 O O . TYR A 1 83 ? -0.832 -7.698 1.939 1.00 97.81 83 TYR A O 1
ATOM 684 N N . ALA A 1 84 ? 1.214 -7.672 2.855 1.00 96.69 84 ALA A N 1
ATOM 685 C CA . ALA A 1 84 ? 1.910 -7.788 1.575 1.00 96.69 84 ALA A CA 1
ATOM 686 C C . ALA A 1 84 ? 1.412 -9.021 0.799 1.00 96.69 84 ALA A C 1
ATOM 688 O O . ALA A 1 84 ? 1.028 -8.913 -0.361 1.00 96.69 84 ALA A O 1
ATOM 689 N N . ARG A 1 85 ? 1.296 -10.173 1.477 1.00 97.38 85 ARG A N 1
ATOM 690 C CA . ARG A 1 85 ? 0.723 -11.391 0.891 1.00 97.38 85 ARG A CA 1
ATOM 691 C C . ARG A 1 85 ? -0.744 -11.216 0.474 1.00 97.38 85 ARG A C 1
ATOM 693 O O . ARG A 1 85 ? -1.076 -11.504 -0.669 1.00 97.38 85 ARG A O 1
ATOM 700 N N . LEU A 1 86 ? -1.607 -10.743 1.377 1.00 98.31 86 LEU A N 1
ATOM 701 C CA . LEU A 1 86 ? -3.049 -10.608 1.111 1.00 98.31 86 LEU A CA 1
ATOM 702 C C . LEU A 1 86 ? -3.357 -9.624 -0.024 1.00 98.31 86 LEU A C 1
ATOM 704 O O . LEU A 1 86 ? -4.286 -9.839 -0.797 1.00 98.31 86 LEU A O 1
ATOM 708 N N . LEU A 1 87 ? -2.589 -8.539 -0.118 1.00 98.38 87 LEU A N 1
ATOM 709 C CA . LEU A 1 87 ? -2.720 -7.557 -1.186 1.00 98.38 87 LEU A CA 1
ATOM 710 C C . LEU A 1 87 ? -2.312 -8.158 -2.536 1.00 98.38 87 LEU A C 1
ATOM 712 O O . LEU A 1 87 ? -3.027 -7.970 -3.515 1.00 98.38 87 LEU A O 1
ATOM 716 N N . VAL A 1 88 ? -1.212 -8.919 -2.590 1.00 98.00 88 VAL A N 1
ATOM 717 C CA . VAL A 1 88 ? -0.809 -9.628 -3.815 1.00 98.00 88 VAL A CA 1
ATOM 718 C C . VAL A 1 88 ? -1.871 -10.644 -4.232 1.00 98.00 88 VAL A C 1
ATOM 720 O O . VAL A 1 88 ? -2.300 -10.614 -5.380 1.00 98.00 88 VAL A O 1
ATOM 723 N N . GLU A 1 89 ? -2.338 -11.497 -3.315 1.00 98.06 89 GLU A N 1
ATOM 724 C CA . GLU A 1 89 ? -3.389 -12.490 -3.597 1.00 98.06 89 GLU A CA 1
ATOM 725 C C . GLU A 1 89 ? -4.652 -11.814 -4.155 1.00 98.06 89 GLU A C 1
ATOM 727 O O . GLU A 1 89 ? -5.129 -12.171 -5.232 1.00 98.06 89 GLU A O 1
ATOM 732 N N . ALA A 1 90 ? -5.129 -10.752 -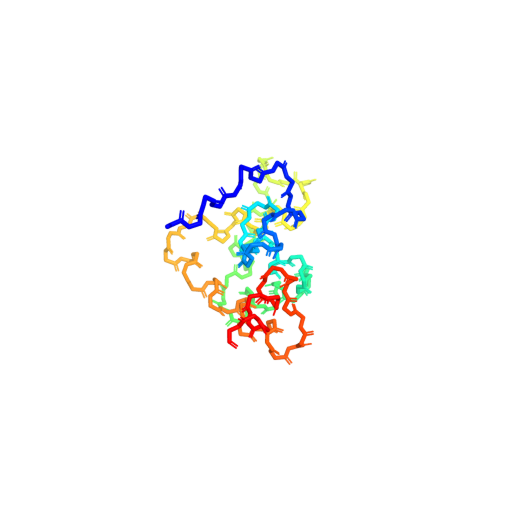3.498 1.00 98.19 90 ALA A N 1
ATOM 733 C CA . ALA A 1 90 ? -6.292 -10.004 -3.964 1.00 98.19 90 ALA A CA 1
ATOM 734 C C . ALA A 1 90 ? -6.076 -9.333 -5.333 1.00 98.19 90 ALA A C 1
ATOM 736 O O . ALA A 1 90 ? -7.024 -9.223 -6.111 1.00 98.19 90 ALA A O 1
ATOM 737 N N . ALA A 1 91 ? -4.861 -8.861 -5.629 1.00 97.88 91 ALA A N 1
ATOM 738 C CA . ALA A 1 91 ? -4.540 -8.226 -6.906 1.00 97.88 91 ALA A CA 1
ATOM 739 C C . ALA A 1 91 ? -4.464 -9.247 -8.050 1.00 97.88 91 ALA A C 1
ATOM 741 O O . ALA A 1 91 ? -4.938 -8.959 -9.150 1.00 97.88 91 ALA A O 1
ATOM 742 N N . VAL A 1 92 ? -3.938 -10.448 -7.784 1.00 97.06 92 VAL A N 1
ATOM 743 C CA . VAL A 1 92 ? -3.937 -11.573 -8.732 1.00 97.06 92 VAL A CA 1
ATOM 744 C C . VAL A 1 92 ? -5.367 -12.003 -9.051 1.00 97.06 92 VAL A C 1
ATOM 746 O O . VAL A 1 92 ? -5.743 -12.025 -10.221 1.00 97.06 92 VAL A O 1
ATOM 749 N N . ASP A 1 93 ? -6.194 -12.250 -8.031 1.00 96.69 93 ASP A N 1
ATOM 750 C CA . ASP A 1 93 ? -7.589 -12.694 -8.202 1.00 96.69 93 ASP A CA 1
ATOM 751 C C . ASP A 1 93 ? -8.427 -11.724 -9.047 1.00 96.69 93 ASP A C 1
ATOM 753 O O . ASP A 1 93 ? -9.417 -12.094 -9.681 1.00 96.69 93 ASP A O 1
ATOM 757 N N . ARG A 1 94 ? -8.045 -10.447 -9.035 1.00 95.38 94 ARG A N 1
ATOM 758 C CA . ARG A 1 94 ? -8.744 -9.355 -9.714 1.00 95.38 94 ARG A CA 1
ATOM 759 C C . ARG A 1 94 ? -8.137 -8.981 -11.055 1.00 95.38 94 ARG A C 1
ATOM 761 O O . ARG A 1 94 ? -8.733 -8.155 -11.745 1.00 95.38 94 ARG A O 1
ATOM 768 N N . ASN A 1 95 ? -6.996 -9.565 -11.415 1.00 95.25 95 ASN A N 1
ATOM 769 C CA . ASN A 1 95 ? -6.197 -9.151 -12.561 1.00 95.25 95 ASN A CA 1
ATOM 770 C C . ASN A 1 95 ? -5.881 -7.640 -12.530 1.00 95.25 95 ASN A C 1
ATOM 772 O O . ASN A 1 95 ? -6.064 -6.921 -13.511 1.00 95.25 95 ASN A O 1
ATOM 776 N N . THR A 1 96 ? -5.464 -7.152 -11.361 1.00 96.25 96 THR A N 1
ATOM 777 C CA . THR A 1 96 ? -5.109 -5.748 -11.096 1.00 96.25 96 THR A CA 1
ATOM 778 C C . THR A 1 96 ? -3.704 -5.651 -10.509 1.00 96.25 96 THR A C 1
ATOM 780 O O . THR A 1 96 ? -3.476 -4.910 -9.554 1.00 96.25 96 THR A O 1
ATOM 783 N N . LEU A 1 97 ? -2.762 -6.450 -11.013 1.00 96.56 97 LEU A N 1
ATOM 784 C CA . LEU A 1 97 ? -1.370 -6.339 -10.589 1.00 96.56 97 LEU A CA 1
ATOM 785 C C . LEU A 1 97 ? -0.816 -4.956 -10.960 1.00 96.56 97 LEU A C 1
ATOM 787 O O . LEU A 1 97 ? -1.084 -4.462 -12.059 1.00 96.56 97 LEU A O 1
ATOM 791 N N . PRO A 1 98 ? -0.043 -4.311 -10.070 1.00 96.56 98 PRO A N 1
ATOM 792 C CA . PRO A 1 98 ? 0.587 -3.049 -10.403 1.00 96.56 98 PRO A CA 1
ATOM 793 C C . PRO A 1 98 ? 1.635 -3.265 -11.497 1.00 96.56 98 PRO A C 1
ATOM 795 O O . PRO A 1 98 ? 2.348 -4.272 -11.505 1.00 96.56 98 PRO A O 1
ATOM 798 N N . ARG A 1 99 ? 1.759 -2.283 -12.396 1.00 93.81 99 ARG A N 1
ATOM 799 C CA . ARG A 1 99 ? 2.612 -2.353 -13.594 1.00 93.81 99 ARG A CA 1
ATOM 800 C C . ARG A 1 99 ? 4.037 -2.863 -13.324 1.00 93.81 99 ARG A C 1
ATOM 802 O O . ARG A 1 99 ? 4.495 -3.686 -14.111 1.00 93.81 99 ARG A O 1
ATOM 809 N N . PRO A 1 100 ? 4.755 -2.438 -12.260 1.00 94.12 100 PRO A N 1
ATOM 810 C CA . PRO A 1 100 ? 6.105 -2.944 -12.014 1.00 94.12 100 PRO A CA 1
ATOM 811 C C . PRO A 1 100 ? 6.155 -4.458 -11.766 1.00 94.12 100 PRO A C 1
ATOM 813 O O . PRO A 1 100 ? 7.097 -5.114 -12.202 1.00 94.12 100 PRO A O 1
ATOM 816 N N . LEU A 1 101 ? 5.147 -5.017 -11.089 1.00 94.44 101 LEU A N 1
ATOM 817 C CA . LEU A 1 101 ? 5.077 -6.448 -10.795 1.00 94.44 101 LEU A CA 1
ATOM 818 C C . LEU A 1 101 ? 4.609 -7.251 -12.015 1.00 94.44 101 LEU A C 1
ATOM 820 O O . LEU A 1 101 ? 5.176 -8.298 -12.307 1.00 94.44 101 LEU A O 1
ATOM 824 N N . ASP A 1 102 ? 3.623 -6.740 -12.752 1.00 95.19 102 ASP A N 1
ATOM 825 C CA . ASP A 1 102 ? 3.131 -7.362 -13.988 1.00 95.19 102 ASP A CA 1
ATOM 826 C C . ASP A 1 102 ? 4.226 -7.451 -15.069 1.00 95.19 102 ASP A C 1
ATOM 828 O O . ASP A 1 102 ? 4.461 -8.507 -15.662 1.00 95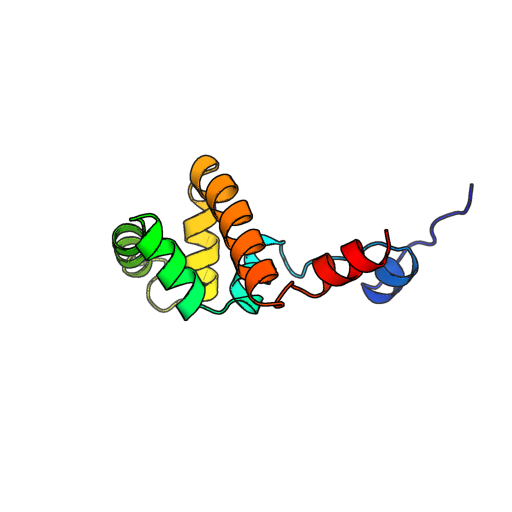.19 102 ASP A O 1
ATOM 832 N N . ALA A 1 103 ? 4.980 -6.363 -15.256 1.00 93.38 103 ALA A N 1
ATOM 833 C CA . ALA A 1 103 ? 6.097 -6.324 -16.194 1.00 93.38 103 ALA A CA 1
ATOM 834 C C . ALA A 1 103 ? 7.215 -7.304 -15.800 1.00 93.38 103 ALA A C 1
ATOM 836 O O . ALA A 1 103 ? 7.731 -8.011 -16.662 1.00 93.38 103 ALA A O 1
ATOM 837 N N . LEU A 1 104 ? 7.530 -7.409 -14.502 1.00 93.31 104 LEU A N 1
ATOM 838 C CA . LEU A 1 104 ? 8.506 -8.378 -13.996 1.00 93.31 104 LEU A CA 1
ATOM 839 C C . LEU A 1 104 ? 8.084 -9.822 -14.291 1.00 93.31 104 LEU A C 1
ATOM 841 O O . LEU A 1 104 ? 8.908 -10.609 -14.742 1.00 93.31 104 LEU A O 1
ATOM 845 N N . LEU A 1 105 ? 6.817 -10.169 -14.052 1.00 92.00 105 LEU A N 1
ATOM 846 C CA . LEU A 1 105 ? 6.296 -11.516 -14.309 1.00 92.00 105 LEU A CA 1
ATOM 847 C C . LEU A 1 105 ? 6.225 -11.850 -15.805 1.00 92.00 105 LEU A C 1
ATOM 849 O O . LEU A 1 105 ? 6.308 -13.017 -16.167 1.00 92.00 105 LEU A O 1
ATOM 853 N N . THR A 1 106 ? 6.091 -10.840 -16.666 1.00 91.62 106 THR A N 1
ATOM 854 C CA . THR A 1 106 ? 6.111 -11.005 -18.129 1.00 91.62 106 THR A CA 1
ATOM 855 C C . THR A 1 106 ? 7.534 -11.147 -18.684 1.00 91.62 106 THR A C 1
ATOM 857 O O . THR A 1 106 ? 7.724 -11.706 -19.762 1.00 91.62 106 THR A O 1
ATOM 860 N N . ALA A 1 107 ? 8.538 -10.628 -17.974 1.00 86.44 107 ALA A N 1
ATOM 861 C CA . ALA A 1 107 ? 9.934 -10.628 -18.404 1.00 86.44 107 ALA A CA 1
ATOM 862 C C . ALA A 1 107 ? 10.718 -11.907 -18.034 1.00 86.44 107 ALA A C 1
ATOM 864 O O . ALA A 1 107 ? 11.880 -12.023 -18.434 1.00 86.44 107 ALA A O 1
ATOM 865 N N . VAL A 1 108 ? 10.120 -12.831 -17.268 1.00 73.25 108 VAL A N 1
ATOM 866 C CA . VAL A 1 108 ? 10.748 -14.081 -16.786 1.00 73.25 108 VAL A CA 1
ATOM 867 C C . VAL A 1 108 ? 10.321 -15.325 -17.554 1.00 73.25 108 VAL A C 1
ATOM 869 O O . VAL A 1 108 ? 9.184 -15.364 -18.071 1.00 73.25 108 VAL A O 1
#

Organism: NCBI:txid1763543

Foldseek 3Di:
DPDLPDDPDQVSCVVVLAFDDPPDQLLLLCVLCDLVNLLVVCVVVVNNVVLVVQCPDPVNPPDDSSVSSVVVCVPDPVSVVVVSVVSVVSCVVVVRRGPSVVSNVVVD